Protein AF-A0A6C0L1I2-F1 (afdb_monomer_lite)

Sequence (76 aa):
MNKARRKQLAEIAEQLQEL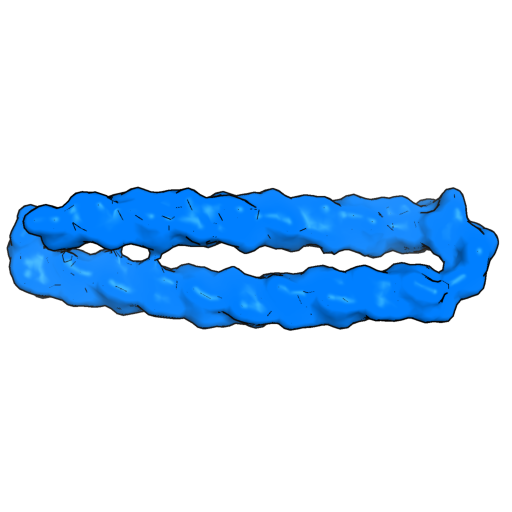RDRIEQLQEEEQEGFDNLPEGLQQGERGQVMEQATEQMGTALDSIDEAVQALEEAQA

Secondary structure (DSSP, 8-state):
--HHHHHHHHHHHHHHHHHHHHHHHHHHHHHHHHHTS-HHHHSSHHHHHHHHHHHHHHHHHHHHHHHHHHHHHHH-

Structure (mmCIF, N/CA/C/O backbone):
d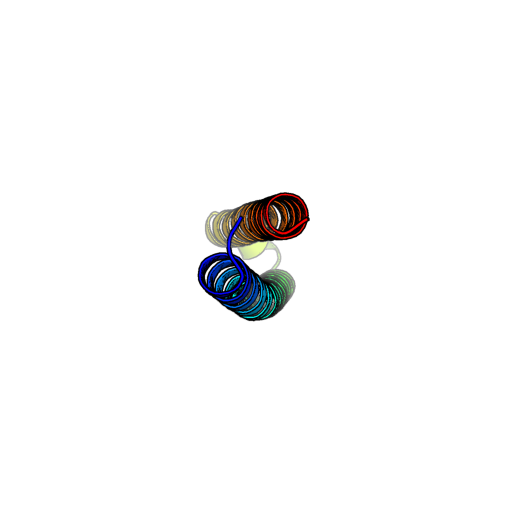ata_AF-A0A6C0L1I2-F1
#
_entry.id   AF-A0A6C0L1I2-F1
#
loop_
_atom_site.group_PDB
_atom_site.id
_atom_site.type_symbol
_atom_site.label_atom_id
_atom_site.label_alt_id
_atom_site.label_comp_id
_atom_site.label_asym_id
_atom_site.label_entity_id
_atom_site.label_seq_id
_atom_site.pdbx_PDB_ins_code
_atom_site.Cartn_x
_atom_site.Cartn_y
_atom_site.Cartn_z
_atom_site.occupancy
_atom_site.B_iso_or_equiv
_atom_site.auth_seq_id
_atom_site.auth_comp_id
_atom_site.auth_asym_id
_atom_site.auth_atom_id
_atom_site.pdbx_PDB_model_num
ATOM 1 N N . MET A 1 1 ? -12.294 1.012 23.519 1.00 84.44 1 MET A N 1
ATOM 2 C CA . MET A 1 1 ? -13.107 1.742 22.509 1.00 84.44 1 MET A CA 1
ATOM 3 C C . MET A 1 1 ? -14.553 1.206 22.477 1.00 84.44 1 MET A C 1
ATOM 5 O O . MET A 1 1 ? -14.767 0.085 22.920 1.00 84.44 1 MET A O 1
ATOM 9 N N . ASN A 1 2 ? -15.572 1.963 22.027 1.00 94.62 2 ASN A N 1
ATOM 10 C CA . ASN A 1 2 ? -16.948 1.423 21.954 1.00 94.62 2 ASN A CA 1
ATOM 11 C C . ASN A 1 2 ? -17.136 0.502 20.728 1.00 94.62 2 ASN A C 1
ATOM 13 O O . ASN A 1 2 ? -16.326 0.520 19.802 1.00 94.62 2 ASN A O 1
ATOM 17 N N . LYS A 1 3 ? -18.201 -0.314 20.717 1.00 94.25 3 LYS A N 1
ATOM 18 C CA . LYS A 1 3 ? -18.446 -1.302 19.648 1.00 94.25 3 LYS A CA 1
ATOM 19 C C . LYS A 1 3 ? -18.570 -0.667 18.255 1.00 94.25 3 LYS A C 1
ATOM 21 O O . LYS A 1 3 ? -18.050 -1.229 17.302 1.00 94.25 3 LYS A O 1
ATOM 26 N N . ALA A 1 4 ? -19.221 0.492 18.148 1.00 96.88 4 ALA A N 1
ATOM 27 C CA . ALA A 1 4 ? -19.410 1.176 16.870 1.00 96.88 4 ALA A CA 1
ATOM 28 C C . ALA A 1 4 ? -18.076 1.640 16.266 1.00 96.88 4 ALA A C 1
ATOM 30 O O . ALA A 1 4 ? -17.799 1.350 15.110 1.00 96.88 4 ALA A O 1
ATOM 31 N N . ARG A 1 5 ? -17.214 2.274 17.070 1.00 97.31 5 ARG A N 1
ATOM 32 C CA . ARG A 1 5 ? -15.885 2.716 16.627 1.00 97.31 5 ARG A CA 1
ATOM 33 C C . ARG A 1 5 ? -14.966 1.538 16.284 1.00 97.31 5 ARG A C 1
ATOM 35 O O . ARG A 1 5 ? -14.241 1.622 15.307 1.00 97.31 5 ARG A O 1
ATOM 42 N N . ARG A 1 6 ? -15.040 0.418 17.025 1.00 96.50 6 ARG A N 1
ATOM 43 C CA . ARG A 1 6 ? -14.298 -0.819 16.682 1.00 96.50 6 ARG A CA 1
ATOM 44 C C . ARG A 1 6 ? -14.687 -1.365 15.313 1.00 96.50 6 ARG A C 1
ATOM 46 O O . ARG A 1 6 ? -13.807 -1.715 14.545 1.00 96.50 6 ARG A O 1
ATOM 53 N N . LYS A 1 7 ? -15.985 -1.367 14.993 1.00 96.69 7 LYS A N 1
ATOM 54 C CA . LYS A 1 7 ? -16.477 -1.785 13.672 1.00 96.69 7 LYS A CA 1
ATOM 55 C C . LYS A 1 7 ? -15.932 -0.895 12.552 1.00 96.69 7 LYS A C 1
ATOM 57 O O . LYS A 1 7 ? -15.505 -1.415 11.537 1.00 96.69 7 LYS A O 1
ATOM 62 N N . GLN A 1 8 ? -15.906 0.420 12.767 1.00 97.75 8 GLN A N 1
ATOM 63 C CA . GLN A 1 8 ? -15.361 1.359 11.783 1.00 97.75 8 GLN A CA 1
ATOM 64 C C . GLN A 1 8 ? -13.857 1.165 11.559 1.00 97.75 8 GLN A C 1
ATOM 66 O O . GLN A 1 8 ? -13.419 1.219 10.419 1.00 97.75 8 GLN A O 1
ATOM 71 N N . LEU A 1 9 ? -13.066 0.911 12.611 1.00 97.81 9 LEU A N 1
ATOM 72 C CA . LEU A 1 9 ? -11.642 0.603 12.423 1.00 97.81 9 LEU A CA 1
ATOM 73 C C . LEU A 1 9 ? -11.433 -0.715 11.666 1.00 97.81 9 LEU A C 1
ATOM 75 O O . LEU A 1 9 ? -10.514 -0.789 10.861 1.00 97.81 9 LEU A O 1
ATOM 79 N N . ALA A 1 10 ? -12.284 -1.722 11.889 1.00 97.06 10 ALA A N 1
ATOM 80 C CA . ALA A 1 10 ? -12.202 -2.990 11.166 1.00 97.06 10 ALA A CA 1
ATOM 81 C C . ALA A 1 10 ? -12.522 -2.816 9.674 1.00 97.06 10 ALA A C 1
ATOM 83 O O . ALA A 1 10 ? -11.801 -3.337 8.837 1.00 97.06 10 ALA A O 1
ATOM 84 N N . GLU A 1 11 ? -13.547 -2.021 9.347 1.00 98.00 11 GLU A N 1
ATOM 85 C CA . GLU A 1 11 ? -13.883 -1.677 7.957 1.00 98.00 11 GLU A CA 1
ATOM 86 C C . GLU A 1 11 ? -12.733 -0.918 7.269 1.00 98.00 11 GLU A C 1
ATOM 88 O O . GLU A 1 11 ? -12.428 -1.185 6.113 1.00 98.00 11 GLU A O 1
ATOM 93 N N . ILE A 1 12 ? -12.056 -0.004 7.977 1.00 98.38 12 ILE A N 1
ATOM 94 C CA . ILE A 1 12 ? -10.880 0.698 7.435 1.00 98.38 12 ILE A CA 1
ATOM 95 C C . ILE A 1 12 ? -9.717 -0.278 7.202 1.00 98.38 12 ILE A C 1
ATOM 97 O O . ILE A 1 12 ? -9.060 -0.190 6.170 1.00 98.38 12 ILE A O 1
ATOM 101 N N . ALA A 1 13 ? -9.458 -1.201 8.133 1.00 97.94 13 ALA A N 1
ATOM 102 C CA . ALA A 1 13 ? -8.402 -2.202 7.982 1.00 97.94 13 ALA A CA 1
ATOM 103 C C . ALA A 1 13 ? -8.660 -3.132 6.782 1.00 97.94 13 ALA A C 1
ATOM 105 O O . ALA A 1 13 ? -7.745 -3.397 6.009 1.00 97.94 13 ALA A O 1
ATOM 106 N N . GLU A 1 14 ? -9.910 -3.556 6.578 1.00 98.12 14 GLU A N 1
ATOM 107 C CA . GLU A 1 14 ? -10.324 -4.351 5.413 1.00 98.12 14 GLU A CA 1
ATOM 108 C C . GLU A 1 14 ? -10.106 -3.582 4.101 1.00 98.12 14 GLU A C 1
ATOM 110 O O . GLU A 1 14 ? -9.477 -4.096 3.182 1.00 98.12 14 GLU A O 1
ATOM 115 N N . GLN A 1 15 ? -10.519 -2.312 4.038 1.00 98.62 15 GLN A N 1
ATOM 116 C CA . GLN A 1 15 ? -10.282 -1.458 2.867 1.00 98.62 15 GLN A CA 1
ATOM 117 C C . GLN A 1 15 ? -8.794 -1.248 2.571 1.00 98.62 15 GLN A C 1
ATOM 119 O O . GLN A 1 15 ? -8.397 -1.166 1.410 1.00 98.62 15 GLN A O 1
ATOM 124 N N . LEU A 1 16 ? -7.965 -1.131 3.608 1.00 98.44 16 LEU A N 1
ATOM 125 C CA . LEU A 1 16 ? -6.520 -1.022 3.447 1.00 98.44 16 LEU A CA 1
ATOM 126 C C . LEU A 1 16 ? -5.924 -2.307 2.866 1.00 98.44 16 LEU A C 1
ATOM 128 O O . LEU A 1 16 ? -5.117 -2.214 1.948 1.00 98.44 16 LEU A O 1
ATOM 132 N N . GLN A 1 17 ? -6.360 -3.479 3.331 1.00 98.06 17 GLN A N 1
ATOM 133 C CA . GLN A 1 17 ? -5.942 -4.768 2.769 1.00 98.06 17 GLN A CA 1
ATOM 134 C C . GLN A 1 17 ? -6.378 -4.922 1.300 1.00 98.06 17 GLN A C 1
ATOM 136 O O . GLN A 1 17 ? -5.565 -5.280 0.457 1.00 98.06 17 GLN A O 1
ATOM 141 N N . GLU A 1 18 ? -7.603 -4.529 0.939 1.00 98.38 18 GLU A N 1
ATOM 142 C CA . GLU A 1 18 ? -8.035 -4.526 -0.471 1.00 98.38 18 GLU A CA 1
ATOM 143 C C . GLU A 1 18 ? -7.166 -3.612 -1.356 1.00 98.38 18 GLU A C 1
ATOM 145 O O . GLU A 1 18 ? -6.858 -3.934 -2.507 1.00 98.38 18 GLU A O 1
ATOM 150 N N . LEU A 1 19 ? -6.778 -2.441 -0.840 1.00 98.50 19 LEU A N 1
ATOM 151 C CA . LEU A 1 19 ? -5.885 -1.528 -1.553 1.00 98.50 19 LEU A CA 1
ATOM 152 C C . LEU A 1 19 ? -4.466 -2.086 -1.657 1.00 98.50 19 LEU A C 1
ATOM 154 O O . LEU A 1 19 ? -3.840 -1.912 -2.702 1.00 98.50 19 LEU A O 1
ATOM 158 N N . ARG A 1 20 ? -3.980 -2.754 -0.607 1.00 98.44 20 ARG A N 1
ATOM 159 C CA . ARG A 1 20 ? -2.685 -3.435 -0.579 1.00 98.44 20 ARG A CA 1
ATOM 160 C C . ARG A 1 20 ? -2.597 -4.461 -1.703 1.00 98.44 20 ARG A C 1
ATOM 162 O O . ARG A 1 20 ? -1.718 -4.334 -2.546 1.00 98.44 20 ARG A O 1
ATOM 169 N N . ASP A 1 21 ? -3.553 -5.384 -1.782 1.00 98.38 21 ASP A N 1
ATOM 170 C CA . ASP A 1 21 ? -3.581 -6.437 -2.808 1.00 98.38 21 ASP A CA 1
ATOM 171 C C . ASP A 1 21 ? -3.569 -5.849 -4.226 1.00 98.38 21 ASP A C 1
ATOM 173 O O . ASP A 1 21 ? -2.900 -6.340 -5.135 1.00 98.38 21 ASP A O 1
ATOM 177 N N . ARG A 1 22 ? -4.284 -4.737 -4.426 1.00 98.62 22 ARG A N 1
ATOM 178 C CA . ARG A 1 22 ? -4.314 -4.045 -5.716 1.00 98.62 22 ARG A CA 1
ATOM 179 C C . ARG A 1 22 ? -2.996 -3.340 -6.049 1.00 98.62 22 ARG A C 1
ATOM 181 O O . ARG A 1 22 ? -2.655 -3.245 -7.225 1.00 98.62 22 ARG A O 1
ATOM 188 N N . ILE A 1 23 ? -2.288 -2.805 -5.055 1.00 98.44 23 ILE A N 1
ATOM 189 C CA . ILE A 1 23 ? -0.952 -2.224 -5.253 1.00 98.44 23 ILE A CA 1
ATOM 190 C C . ILE A 1 23 ? 0.053 -3.334 -5.561 1.00 98.44 23 ILE A C 1
ATOM 192 O O . ILE A 1 23 ? 0.857 -3.159 -6.466 1.00 98.44 23 ILE A O 1
ATOM 196 N N . GLU A 1 24 ? -0.023 -4.468 -4.864 1.00 98.38 24 GLU A N 1
ATOM 197 C CA . GLU A 1 24 ? 0.833 -5.636 -5.097 1.00 98.38 24 GLU A CA 1
ATOM 198 C C . GLU A 1 24 ? 0.672 -6.145 -6.533 1.00 98.38 24 GLU A C 1
ATOM 200 O O . GLU A 1 24 ? 1.659 -6.258 -7.254 1.00 98.38 24 GLU A O 1
ATOM 205 N N . GLN A 1 25 ? -0.567 -6.286 -7.014 1.00 98.44 25 GLN A N 1
ATOM 206 C CA . GLN A 1 25 ? -0.822 -6.642 -8.411 1.00 98.44 25 GLN A CA 1
ATOM 207 C C . GLN A 1 25 ? -0.196 -5.639 -9.400 1.00 98.44 25 GLN A C 1
ATOM 209 O O . GLN A 1 25 ? 0.424 -6.035 -10.383 1.00 98.44 25 GLN A O 1
ATOM 214 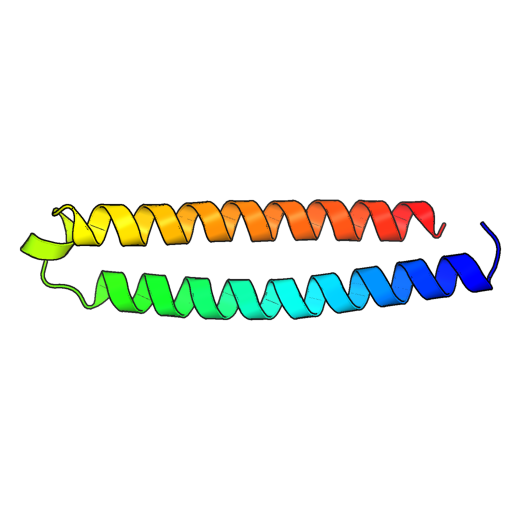N N . LEU A 1 26 ? -0.343 -4.332 -9.160 1.00 98.38 26 LEU A N 1
ATOM 215 C CA . LEU A 1 26 ? 0.249 -3.309 -10.033 1.00 98.38 26 LEU A CA 1
ATOM 216 C C . LEU A 1 26 ? 1.781 -3.315 -9.979 1.00 98.38 26 LEU A C 1
ATOM 218 O O . LEU A 1 26 ? 2.427 -3.030 -10.984 1.00 98.38 26 LEU A O 1
ATOM 222 N N . GLN A 1 27 ? 2.361 -3.630 -8.822 1.00 98.25 27 GLN A N 1
ATOM 223 C CA . GLN A 1 27 ? 3.802 -3.756 -8.654 1.00 98.25 27 GLN A CA 1
ATOM 224 C C . GLN A 1 27 ? 4.349 -4.943 -9.450 1.00 98.25 27 GLN A C 1
ATOM 226 O O . GLN A 1 27 ? 5.366 -4.797 -10.127 1.00 98.25 27 GLN A O 1
ATOM 231 N N . GLU A 1 28 ? 3.662 -6.086 -9.414 1.00 97.94 28 GLU A N 1
ATOM 232 C CA . GLU A 1 28 ? 3.991 -7.250 -10.240 1.00 97.94 28 GLU A CA 1
ATOM 233 C C . GLU A 1 28 ? 3.898 -6.914 -11.734 1.00 97.94 28 GLU A C 1
ATOM 235 O O . GLU A 1 28 ? 4.839 -7.176 -12.481 1.00 97.94 28 GLU A O 1
ATOM 240 N N . GLU A 1 29 ? 2.814 -6.261 -12.166 1.00 98.06 29 GLU A N 1
ATOM 241 C CA . GLU A 1 29 ? 2.633 -5.821 -13.556 1.00 98.06 29 GLU A CA 1
ATOM 242 C C . GLU A 1 29 ? 3.748 -4.855 -14.013 1.00 98.06 29 GLU A C 1
ATOM 244 O O . GLU A 1 29 ? 4.240 -4.956 -15.142 1.00 98.06 29 GLU A O 1
ATOM 249 N N . GLU A 1 30 ? 4.184 -3.935 -13.147 1.00 97.81 30 GLU A N 1
ATOM 250 C CA . GLU A 1 30 ? 5.277 -3.001 -13.444 1.00 97.81 30 GLU A CA 1
ATOM 251 C C . GLU A 1 30 ? 6.632 -3.723 -13.538 1.00 97.81 30 GLU A C 1
ATOM 253 O O . GLU A 1 30 ? 7.405 -3.457 -14.464 1.00 97.81 30 GLU A O 1
ATOM 258 N N . GLN A 1 31 ? 6.899 -4.680 -12.641 1.00 96.38 31 GLN A N 1
ATOM 259 C CA . GLN A 1 31 ? 8.108 -5.506 -12.674 1.00 96.38 31 GLN A CA 1
ATOM 260 C C . GLN A 1 31 ? 8.154 -6.381 -13.934 1.00 96.38 31 GLN A C 1
ATOM 262 O O . GLN A 1 31 ? 9.174 -6.412 -14.622 1.00 96.38 31 GLN A O 1
ATOM 267 N N . GLU A 1 32 ? 7.043 -7.023 -14.307 1.00 97.38 32 GLU A N 1
ATOM 268 C CA . GLU A 1 32 ? 6.932 -7.751 -15.575 1.00 97.38 32 GLU A CA 1
ATOM 269 C C . GLU A 1 32 ? 7.155 -6.817 -16.774 1.00 97.38 32 GLU A C 1
ATOM 271 O O . GLU A 1 32 ? 7.818 -7.177 -17.752 1.00 97.38 32 GLU A O 1
ATOM 276 N N . GLY A 1 33 ? 6.622 -5.594 -16.716 1.00 96.69 33 GLY A N 1
ATOM 277 C CA . GLY A 1 33 ? 6.852 -4.563 -17.724 1.00 96.69 33 GLY A CA 1
ATOM 278 C C . GLY A 1 33 ? 8.332 -4.207 -17.875 1.00 96.69 33 GLY A C 1
ATOM 279 O O . GLY A 1 33 ? 8.812 -4.056 -19.003 1.00 96.69 33 GLY A O 1
ATOM 280 N N . PHE A 1 34 ? 9.057 -4.100 -16.761 1.00 95.50 34 PHE A N 1
ATOM 281 C CA . PHE A 1 34 ? 10.493 -3.833 -16.734 1.00 95.50 34 PHE A CA 1
ATOM 282 C C . PHE A 1 34 ? 11.301 -5.014 -17.282 1.00 95.50 34 PHE A C 1
ATOM 284 O O . PHE A 1 34 ? 12.151 -4.824 -18.157 1.00 95.50 34 PHE A O 1
ATOM 291 N N . ASP A 1 35 ? 11.001 -6.236 -16.845 1.00 95.81 35 ASP A N 1
ATOM 292 C CA . ASP A 1 35 ? 11.693 -7.456 -17.275 1.00 95.81 35 ASP A CA 1
ATOM 293 C C . ASP A 1 35 ? 11.551 -7.694 -18.787 1.00 95.81 35 ASP A C 1
ATOM 295 O O . ASP A 1 35 ? 12.459 -8.213 -19.438 1.00 95.81 35 ASP A O 1
ATOM 299 N N . ASN A 1 36 ? 10.433 -7.251 -19.369 1.00 96.94 36 ASN A N 1
ATOM 300 C CA . ASN A 1 36 ? 10.165 -7.326 -20.804 1.00 96.94 36 ASN A CA 1
ATOM 301 C C . ASN A 1 36 ? 10.830 -6.211 -21.636 1.00 96.94 36 ASN A C 1
ATOM 303 O O . ASN A 1 36 ? 10.778 -6.254 -22.872 1.00 96.94 36 ASN A O 1
ATOM 307 N N . LEU A 1 37 ? 11.442 -5.196 -21.014 1.00 95.62 37 LEU A N 1
ATOM 308 C CA . LEU A 1 37 ? 12.170 -4.163 -21.751 1.00 95.62 37 LEU A CA 1
ATOM 309 C C . LEU A 1 37 ? 13.484 -4.708 -22.345 1.00 95.62 37 LEU A C 1
ATOM 311 O O . LEU A 1 37 ? 14.174 -5.514 -21.731 1.00 95.62 37 LEU A O 1
ATOM 315 N N . PRO A 1 38 ? 13.914 -4.206 -23.519 1.00 96.81 38 PRO A N 1
ATOM 316 C CA . PRO A 1 38 ? 15.278 -4.416 -23.998 1.00 96.81 38 PRO A CA 1
ATOM 317 C C . PRO A 1 38 ? 16.316 -3.906 -22.986 1.00 96.81 38 PRO A C 1
ATOM 319 O O . PRO A 1 38 ? 16.137 -2.821 -22.432 1.00 96.81 38 PRO A O 1
ATOM 322 N N . GLU A 1 39 ? 17.451 -4.600 -22.840 1.00 93.06 39 GLU A N 1
ATOM 323 C CA . GLU A 1 39 ? 18.519 -4.255 -21.875 1.00 93.06 39 GLU A CA 1
ATOM 324 C C . GLU A 1 39 ? 18.960 -2.780 -21.944 1.00 93.06 39 GLU A C 1
ATOM 326 O O . GLU A 1 39 ? 19.186 -2.132 -20.924 1.00 93.06 39 GLU A O 1
ATOM 331 N N . GLY A 1 40 ? 19.037 -2.206 -23.151 1.00 94.75 40 GLY A N 1
ATOM 332 C CA . GLY A 1 40 ? 19.407 -0.799 -23.333 1.00 94.75 40 GLY A CA 1
ATOM 333 C C . GLY A 1 40 ? 18.378 0.201 -22.784 1.00 94.75 40 GLY A C 1
ATOM 334 O O . GLY A 1 40 ? 18.744 1.323 -22.450 1.00 94.75 40 GLY A O 1
ATOM 335 N N . LEU A 1 41 ? 17.102 -0.190 -22.685 1.00 95.50 41 LEU A N 1
ATOM 336 C CA . LEU A 1 41 ? 16.045 0.615 -22.065 1.00 95.50 41 LEU A CA 1
ATOM 337 C C . LEU A 1 41 ? 15.937 0.362 -20.559 1.00 95.50 41 LEU A C 1
ATOM 339 O O . LEU A 1 41 ? 15.639 1.310 -19.836 1.00 95.50 41 LEU A O 1
ATOM 343 N N . GLN A 1 42 ? 16.230 -0.859 -20.099 1.00 94.94 42 GLN A N 1
ATOM 344 C CA . GLN A 1 42 ? 16.340 -1.179 -18.670 1.00 94.94 42 GLN A CA 1
ATOM 345 C C . GLN A 1 42 ? 17.445 -0.352 -17.999 1.00 94.94 42 GLN A C 1
ATOM 347 O O . GLN A 1 42 ? 17.229 0.249 -16.957 1.00 94.94 42 GLN A O 1
ATOM 352 N N . GLN A 1 43 ? 18.613 -0.233 -18.637 1.00 94.75 43 GLN A N 1
ATOM 353 C CA . GLN A 1 43 ? 19.727 0.575 -18.112 1.00 94.75 43 GLN A CA 1
ATOM 354 C C . GLN A 1 43 ? 19.540 2.088 -18.318 1.00 94.75 43 GLN A C 1
ATOM 356 O O . GLN A 1 43 ? 20.330 2.894 -17.819 1.00 94.75 43 GLN A O 1
ATOM 361 N N . GLY A 1 44 ? 18.534 2.479 -19.102 1.00 95.88 44 GLY A N 1
ATOM 362 C CA . GLY A 1 44 ? 18.222 3.869 -19.400 1.00 95.88 44 GLY A CA 1
ATOM 363 C C . GLY A 1 44 ? 17.299 4.506 -18.364 1.00 95.88 44 GLY A C 1
ATOM 364 O O . GLY A 1 44 ? 16.804 3.862 -17.445 1.00 95.88 44 GLY A O 1
ATOM 365 N N . GLU A 1 45 ? 17.001 5.787 -18.575 1.00 96.44 45 GLU A N 1
ATOM 366 C CA . GLU A 1 45 ? 16.083 6.569 -17.732 1.00 96.44 45 GLU A CA 1
ATOM 367 C C . GLU A 1 45 ? 14.722 5.880 -17.554 1.00 96.44 45 GLU A C 1
ATOM 369 O O . GLU A 1 45 ? 14.145 5.902 -16.473 1.00 96.44 45 GLU A O 1
ATOM 374 N N . ARG A 1 46 ? 14.225 5.211 -18.603 1.00 94.12 46 ARG A N 1
ATOM 375 C CA . ARG A 1 46 ? 12.944 4.507 -18.547 1.00 94.12 46 ARG A CA 1
ATOM 376 C C . ARG A 1 46 ? 12.962 3.352 -17.546 1.00 94.12 46 ARG A C 1
ATOM 378 O O . ARG A 1 46 ? 12.039 3.267 -16.750 1.00 94.12 46 ARG A O 1
ATOM 385 N N . GLY A 1 47 ? 13.977 2.490 -17.584 1.00 96.94 47 GLY A N 1
ATOM 386 C CA . GLY A 1 47 ? 14.084 1.387 -16.633 1.00 96.94 47 GLY A CA 1
ATOM 387 C C . GLY A 1 47 ? 14.271 1.876 -15.199 1.00 96.94 47 GLY A C 1
ATOM 388 O O . GLY A 1 47 ? 13.551 1.423 -14.320 1.00 96.94 47 GLY A O 1
ATOM 389 N N . GLN A 1 48 ? 15.108 2.898 -14.992 1.00 96.56 48 GLN A N 1
ATOM 390 C CA . GLN A 1 48 ? 15.305 3.514 -13.671 1.00 96.56 48 GLN A CA 1
ATOM 391 C C . GLN A 1 48 ? 13.998 4.056 -13.071 1.00 96.56 48 GLN A C 1
ATOM 393 O O . GLN A 1 48 ? 13.758 3.907 -11.876 1.00 96.56 48 GLN A O 1
ATOM 398 N N . VAL A 1 49 ? 13.134 4.668 -13.890 1.00 97.69 49 VAL A N 1
ATOM 399 C CA . VAL A 1 49 ? 11.815 5.148 -13.443 1.00 97.69 49 VAL A CA 1
ATOM 400 C C . VAL A 1 49 ? 10.898 3.988 -13.044 1.00 97.69 49 VAL A C 1
ATOM 402 O O . VAL A 1 49 ? 10.195 4.105 -12.043 1.00 97.69 49 VAL A O 1
ATOM 405 N N . MET A 1 50 ? 10.908 2.881 -13.790 1.00 97.56 50 MET A N 1
ATOM 406 C CA . MET A 1 50 ? 10.089 1.698 -13.481 1.00 97.56 50 MET A CA 1
ATOM 407 C C . MET A 1 50 ? 10.571 0.989 -12.206 1.00 97.56 50 MET A C 1
ATOM 409 O O . MET A 1 50 ? 9.761 0.649 -11.344 1.00 97.56 50 MET A O 1
ATOM 413 N N . GLU A 1 51 ? 11.887 0.837 -12.031 1.00 96.50 51 GLU A N 1
ATOM 414 C CA . GLU A 1 51 ? 12.480 0.307 -10.794 1.00 96.50 51 GLU A CA 1
ATOM 415 C C . GLU A 1 51 ? 12.124 1.192 -9.594 1.00 96.50 51 GLU A C 1
ATOM 417 O O . GLU A 1 51 ? 11.665 0.695 -8.566 1.00 96.50 51 GLU A O 1
ATOM 422 N N . GLN A 1 52 ? 12.250 2.517 -9.738 1.00 97.75 52 GLN A N 1
ATOM 423 C CA . GLN A 1 52 ? 11.879 3.455 -8.682 1.00 97.75 52 GLN A CA 1
ATOM 424 C C . GLN A 1 52 ? 10.382 3.377 -8.351 1.00 97.75 52 GLN A C 1
ATOM 426 O O . GLN A 1 52 ? 10.012 3.404 -7.179 1.00 97.75 52 GLN A O 1
ATOM 431 N N . ALA A 1 53 ? 9.506 3.283 -9.355 1.00 97.75 53 ALA A N 1
ATOM 432 C CA . ALA A 1 53 ? 8.071 3.122 -9.131 1.00 97.75 53 ALA A CA 1
ATOM 433 C C . ALA A 1 53 ? 7.773 1.838 -8.340 1.00 97.75 53 ALA A C 1
ATOM 435 O O . ALA A 1 53 ? 7.020 1.879 -7.366 1.00 97.75 53 ALA A O 1
ATOM 436 N N . THR A 1 54 ? 8.424 0.733 -8.707 1.00 97.50 54 THR A N 1
ATOM 437 C CA . THR A 1 54 ? 8.325 -0.563 -8.022 1.00 97.50 54 THR A CA 1
ATOM 438 C C . THR A 1 54 ? 8.785 -0.466 -6.565 1.00 97.50 54 THR A C 1
ATOM 440 O O . THR A 1 54 ? 8.080 -0.925 -5.667 1.00 97.50 54 THR A O 1
ATOM 443 N N . GLU A 1 55 ? 9.903 0.211 -6.294 1.00 97.94 55 GLU A N 1
ATOM 444 C CA . GLU A 1 55 ? 10.405 0.456 -4.933 1.00 97.94 55 GLU A CA 1
ATOM 445 C C . GLU A 1 55 ? 9.425 1.292 -4.087 1.00 97.94 55 GLU A C 1
ATOM 447 O O . GLU A 1 55 ? 9.149 0.970 -2.926 1.00 97.94 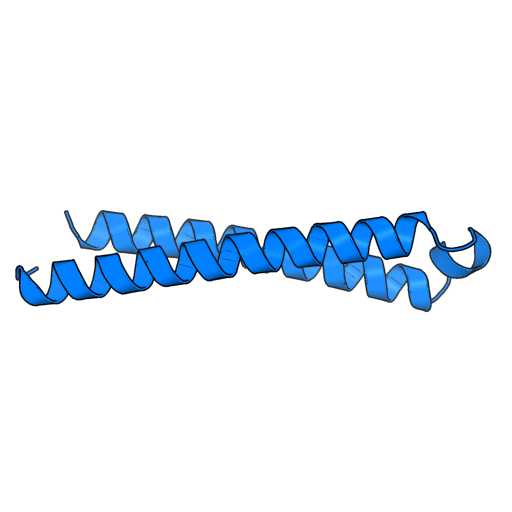55 GLU A O 1
ATOM 452 N N . GLN A 1 56 ? 8.848 2.353 -4.665 1.00 98.50 56 GLN A N 1
ATOM 453 C CA . GLN A 1 56 ? 7.863 3.187 -3.968 1.00 98.50 56 GLN A CA 1
ATOM 454 C C . GLN A 1 56 ? 6.560 2.429 -3.684 1.00 98.50 56 GLN A C 1
ATOM 456 O O . GLN A 1 56 ? 5.970 2.618 -2.619 1.00 98.50 56 GLN A O 1
ATOM 461 N N . MET A 1 57 ? 6.124 1.546 -4.589 1.00 98.50 57 MET A N 1
ATOM 462 C CA . MET A 1 57 ? 4.990 0.653 -4.333 1.00 98.50 57 MET A CA 1
ATOM 463 C C . MET A 1 57 ? 5.286 -0.312 -3.181 1.00 98.50 57 MET A C 1
ATOM 465 O O . MET A 1 57 ? 4.439 -0.462 -2.306 1.00 98.50 57 MET A O 1
ATOM 469 N N . GLY A 1 58 ? 6.503 -0.860 -3.098 1.00 98.25 58 GLY A N 1
ATOM 470 C CA . GLY A 1 58 ? 6.930 -1.706 -1.976 1.00 98.25 58 GLY A CA 1
ATOM 471 C C . GLY A 1 58 ? 6.857 -0.969 -0.639 1.00 98.25 58 GLY A C 1
ATOM 472 O O . GLY A 1 58 ? 6.251 -1.450 0.312 1.00 98.25 58 GLY A O 1
ATOM 473 N N . THR A 1 59 ? 7.354 0.270 -0.610 1.00 98.44 59 THR A N 1
ATOM 474 C CA . THR A 1 59 ? 7.260 1.139 0.577 1.00 98.44 59 THR A CA 1
ATOM 475 C C . THR A 1 59 ? 5.805 1.392 0.994 1.00 98.44 59 THR A C 1
ATOM 477 O O . THR A 1 59 ? 5.487 1.459 2.185 1.00 98.44 59 THR A O 1
ATOM 480 N N . ALA A 1 60 ? 4.904 1.554 0.020 1.00 98.50 60 ALA A N 1
ATOM 481 C CA . ALA A 1 60 ? 3.482 1.748 0.281 1.00 98.50 60 ALA A CA 1
ATOM 482 C C . ALA A 1 60 ? 2.816 0.482 0.845 1.00 98.50 60 ALA A C 1
ATOM 484 O O . ALA A 1 60 ? 2.010 0.608 1.765 1.00 98.50 60 ALA A O 1
ATOM 485 N N . LEU A 1 61 ? 3.167 -0.708 0.342 1.00 98.62 61 LEU A N 1
ATOM 486 C CA . LEU A 1 61 ? 2.687 -1.992 0.868 1.00 98.62 61 LEU A CA 1
ATOM 487 C C . LEU A 1 61 ? 3.094 -2.175 2.335 1.00 98.62 61 LEU A C 1
ATOM 489 O O . LEU A 1 61 ? 2.221 -2.390 3.176 1.00 98.62 61 LEU A O 1
ATOM 493 N N . ASP A 1 62 ? 4.375 -1.968 2.655 1.00 98.44 62 ASP A N 1
ATOM 494 C CA . ASP A 1 62 ? 4.888 -2.048 4.030 1.00 98.44 62 ASP A CA 1
ATOM 495 C C . ASP A 1 62 ? 4.151 -1.069 4.962 1.00 98.44 62 ASP A C 1
ATOM 497 O O . ASP A 1 62 ? 3.712 -1.423 6.056 1.00 98.44 62 ASP A O 1
ATOM 501 N N . SER A 1 63 ? 3.942 0.169 4.498 1.00 98.50 63 SER A N 1
ATOM 502 C CA . SER A 1 63 ? 3.224 1.197 5.264 1.00 98.50 63 SER A CA 1
ATOM 503 C C . SER A 1 63 ? 1.760 0.825 5.520 1.00 98.50 63 SER A C 1
ATOM 505 O O . SER A 1 63 ? 1.199 1.178 6.561 1.00 98.50 63 SER A O 1
ATOM 507 N N . ILE A 1 64 ? 1.114 0.144 4.569 1.00 98.56 64 ILE A N 1
ATOM 508 C CA . ILE A 1 64 ? -0.255 -0.345 4.738 1.00 98.56 64 ILE A CA 1
ATOM 509 C C . ILE A 1 64 ? -0.290 -1.477 5.767 1.00 98.56 64 ILE A C 1
ATOM 511 O O . ILE A 1 64 ? -1.162 -1.455 6.636 1.00 98.56 64 ILE A O 1
ATOM 515 N N . ASP A 1 65 ? 0.654 -2.416 5.715 1.00 98.31 65 ASP A N 1
ATOM 516 C CA . ASP A 1 65 ? 0.740 -3.518 6.679 1.00 98.31 65 ASP A CA 1
ATOM 517 C C . ASP A 1 65 ? 0.935 -3.000 8.112 1.00 98.31 65 ASP A C 1
ATOM 519 O O . ASP A 1 65 ? 0.204 -3.398 9.026 1.00 98.31 65 ASP A O 1
ATOM 523 N N . GLU A 1 66 ? 1.824 -2.021 8.303 1.00 98.56 66 GLU A N 1
ATOM 524 C CA . GLU A 1 66 ? 1.996 -1.334 9.589 1.00 98.56 66 GLU A CA 1
ATOM 525 C C . GLU A 1 66 ? 0.707 -0.633 10.052 1.00 98.56 66 GLU A C 1
ATOM 527 O O . GLU A 1 66 ? 0.321 -0.718 11.224 1.00 98.56 66 GLU A O 1
ATOM 532 N N . ALA A 1 67 ? 0.010 0.054 9.140 1.00 98.38 67 ALA A N 1
ATOM 533 C CA . ALA A 1 67 ? -1.239 0.739 9.456 1.00 98.38 67 ALA A CA 1
ATOM 534 C C . ALA A 1 67 ? -2.349 -0.242 9.859 1.00 98.38 67 ALA A C 1
ATOM 536 O O . ALA A 1 67 ? -3.085 0.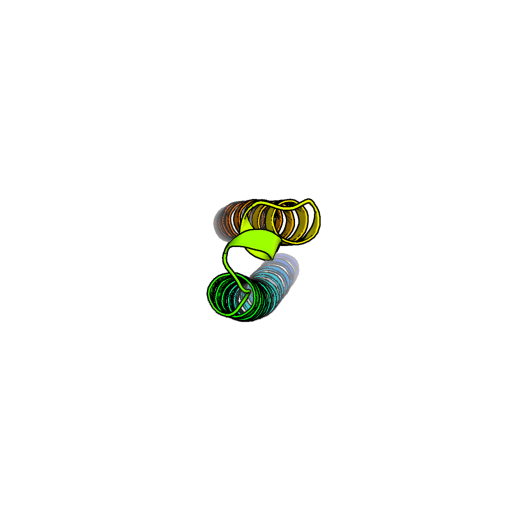024 10.813 1.00 98.38 67 ALA A O 1
ATOM 537 N N . VAL A 1 68 ? -2.466 -1.378 9.167 1.00 98.31 68 VAL A N 1
ATOM 538 C CA . VAL A 1 68 ? -3.442 -2.428 9.481 1.00 98.3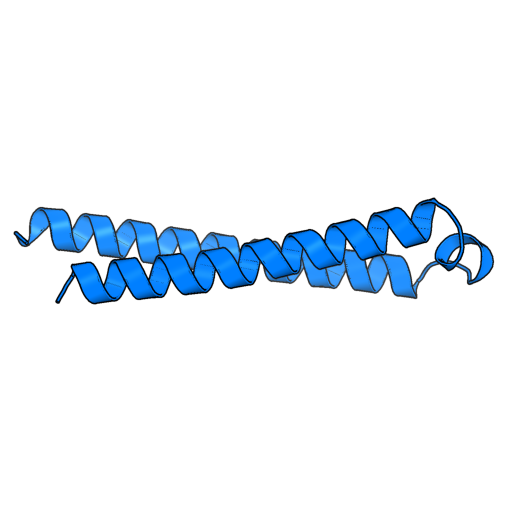1 68 VAL A CA 1
ATOM 539 C C . VAL A 1 68 ? -3.160 -3.017 10.859 1.00 98.31 68 VAL A C 1
ATOM 541 O O . VAL A 1 68 ? -4.072 -3.046 11.688 1.00 98.31 68 VAL A O 1
ATOM 544 N N . GLN A 1 69 ? -1.907 -3.369 11.158 1.00 98.12 69 GLN A N 1
ATOM 545 C CA . GLN A 1 69 ? -1.532 -3.867 12.482 1.00 98.12 69 GLN A CA 1
ATOM 546 C C . GLN A 1 69 ? -1.898 -2.861 13.587 1.00 98.12 69 GLN A C 1
ATOM 548 O O . GLN A 1 69 ? -2.528 -3.220 14.585 1.00 98.12 69 GLN A O 1
ATOM 553 N N . ALA A 1 70 ? -1.571 -1.578 13.402 1.00 98.19 70 ALA A N 1
ATOM 554 C CA . ALA A 1 70 ? -1.897 -0.539 14.377 1.00 98.19 70 ALA A CA 1
ATOM 555 C C . ALA A 1 70 ? -3.417 -0.379 14.587 1.00 98.19 70 ALA A C 1
ATOM 557 O O . ALA A 1 70 ? -3.879 -0.123 15.706 1.00 98.19 70 ALA A O 1
ATOM 558 N N . LEU A 1 71 ? -4.215 -0.534 13.525 1.00 97.44 71 LEU A N 1
ATOM 559 C CA . LEU A 1 71 ? -5.675 -0.491 13.601 1.00 97.44 71 LEU A CA 1
ATOM 560 C C . LEU A 1 71 ? -6.252 -1.697 14.343 1.00 97.44 71 LEU A C 1
ATOM 562 O O . LEU A 1 71 ? -7.204 -1.522 15.106 1.00 97.44 71 LEU A O 1
ATOM 566 N N . GLU A 1 72 ? -5.701 -2.892 14.144 1.00 95.25 72 GLU A N 1
ATOM 567 C CA . GLU A 1 72 ? -6.101 -4.106 14.862 1.00 95.25 72 GLU A CA 1
ATOM 568 C C . GLU A 1 72 ? -5.775 -4.005 16.358 1.00 95.25 72 GLU A C 1
ATOM 570 O O . GLU A 1 72 ? -6.634 -4.272 17.203 1.00 95.25 72 GLU A O 1
ATOM 575 N N . GLU A 1 73 ? -4.584 -3.515 16.709 1.00 96.31 73 GLU A N 1
ATOM 576 C CA . GLU A 1 73 ? -4.186 -3.280 18.102 1.00 96.31 73 GLU A CA 1
ATOM 577 C C . GLU A 1 73 ? -5.087 -2.242 18.792 1.00 96.31 73 GLU A C 1
ATOM 579 O O . GLU A 1 73 ? -5.483 -2.420 19.946 1.00 96.31 73 GLU A O 1
ATOM 584 N N . ALA A 1 74 ? -5.497 -1.184 18.083 1.00 95.06 74 ALA A N 1
ATOM 585 C CA . ALA A 1 74 ? -6.415 -0.171 18.612 1.00 95.06 74 ALA A CA 1
ATOM 586 C C . ALA A 1 74 ? -7.845 -0.699 18.869 1.00 95.06 74 ALA A C 1
ATOM 588 O O . ALA A 1 74 ? -8.637 -0.050 19.570 1.00 95.06 74 ALA A O 1
ATOM 589 N N . GLN A 1 75 ? -8.210 -1.848 18.288 1.00 91.31 75 GLN A N 1
ATOM 590 C CA . GLN A 1 75 ? -9.510 -2.493 18.490 1.00 91.31 75 GLN A CA 1
ATOM 591 C C . GLN A 1 75 ? -9.567 -3.402 19.723 1.00 91.31 75 GLN A C 1
ATOM 593 O O . GLN A 1 75 ? -10.687 -3.679 20.183 1.00 91.31 75 GLN A O 1
ATOM 598 N N . ALA A 1 76 ? -8.418 -3.847 20.243 1.00 80.00 76 ALA A N 1
ATOM 599 C CA . ALA A 1 76 ? -8.324 -4.668 21.453 1.00 80.00 76 ALA A CA 1
ATOM 600 C C . ALA A 1 76 ? -8.992 -3.982 22.665 1.00 80.00 76 ALA A C 1
ATOM 602 O O . ALA A 1 76 ? -9.766 -4.674 23.372 1.00 80.00 76 ALA A O 1
#

Organism: Pseudomonas aeruginosa (NCBI:txid287)

Radius of gyration: 17.23 Å; chains: 1; bounding box: 39×14×46 Å

Foldseek 3Di:
DDPVVLVVLVVVLVVLVVVLVVLVVVLVVLVVVLVPDDPVCCPDPNVVVSVVSSVVSVVSSVVSVVSSVVSVVVSD

pLDDT: mean 96.81, std 2.84, range [80.0, 98.62]